Protein AF-A0A9W6AFN3-F1 (afdb_monomer)

Sequence (142 aa):
MSPRGLVGLGMDTLDSSYGEMKTLFDLFSSVTSTSSSTSTSTADGSDENETEDSSSVYPILIHCTQGKDRTGLIILLLLLLVADVV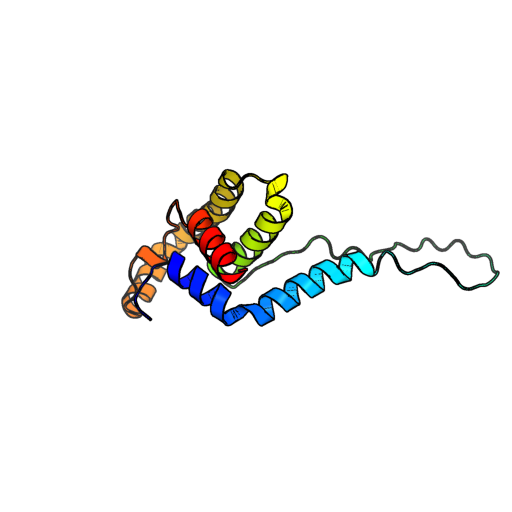PEEVMREDYLRSEGELVIEMEERMKEVRLLGLSEEYTKCPRHFVETIRGHLEERSR

Solvent-accessible surface area (backbone atoms only — not comparable to full-atom values): 8943 Å² total; per-residue (Å²): 129,82,89,50,37,39,57,42,53,51,52,53,45,56,72,73,42,46,69,62,52,49,52,51,52,51,51,62,52,50,61,66,51,64,80,73,70,85,86,88,84,88,80,90,80,95,72,97,68,89,74,79,81,73,83,58,80,67,87,77,84,82,70,55,97,77,51,37,68,74,25,35,50,55,52,49,54,57,46,60,76,42,46,93,79,44,55,69,71,56,55,44,51,58,52,52,57,46,53,64,74,42,57,85,52,39,70,63,47,52,52,51,39,50,74,72,73,48,64,74,50,58,78,48,83,58,94,58,39,61,62,51,53,51,51,52,52,56,64,73,71,111

InterPro domains:
  IPR000387 Tyrosine-specific protein phosphatases domain [PS50056] (25-111)
  IPR016130 Protein-tyrosine phosphatase, active site [PS00383] (62-72)
  IPR026893 Tyrosine/serine-protein phosphatase IphP-type [PF13350] (55-132)
  IPR029021 Protein-tyrosine phosphatase-like [G3DSA:3.90.190.10] (7-142)
  IPR029021 Protein-tyrosine phosphatase-like [SSF52799] (58-139)

Foldseek 3Di:
DPQPFLLVVLLVCCVVCVVVLVVVVVVVVVLVVVVVPDDDDDDDDDDPDPPPPPSDPPPDDDADPQCARPVLSSVLVVCVVVCVPDPLVNSLVVNQVSLVVCPVVVVVVVVVCVVVVHDPSNSDDDSCSSVSSVVSVVVVVD

Nearest PDB structures (foldseek):
  6wke-assembly1_A  TM=3.132E-01  e=5.519E+00  Streptomyces sp.

Radius of gyration: 20.7 Å; Cα contacts (8 Å, |Δi|>4): 65; chains: 1; bounding box: 59×41×50 Å

Mean predicted aligned error: 11.09 Å

Organism: Aspergillus tubingensis (NCBI:txid5068)

Structure (mmCIF, N/CA/C/O backbone):
data_AF-A0A9W6AFN3-F1
#
_entry.id   AF-A0A9W6AFN3-F1
#
loop_
_atom_site.group_PDB
_atom_site.id
_atom_site.type_symbol
_atom_site.label_atom_id
_atom_site.label_alt_id
_atom_site.label_comp_id
_atom_site.label_asym_id
_atom_site.label_entity_id
_atom_site.label_seq_id
_atom_site.pdbx_PDB_ins_code
_atom_site.Cartn_x
_atom_site.Cartn_y
_atom_site.Cartn_z
_atom_site.occupancy
_atom_site.B_iso_or_equiv
_atom_site.auth_seq_id
_atom_site.auth_comp_id
_atom_site.auth_asym_id
_atom_site.auth_atom_id
_atom_site.pdbx_PDB_model_num
ATOM 1 N N . MET A 1 1 ? 20.686 2.664 -4.996 1.00 51.91 1 MET A N 1
ATOM 2 C CA . MET A 1 1 ? 19.868 1.628 -4.333 1.00 51.91 1 MET A CA 1
ATOM 3 C C . MET A 1 1 ? 20.185 0.314 -5.025 1.00 51.91 1 MET A C 1
ATOM 5 O O . MET A 1 1 ? 20.212 0.305 -6.249 1.00 51.91 1 MET A O 1
ATOM 9 N N . SER A 1 2 ? 20.544 -0.742 -4.290 1.00 50.28 2 SER A N 1
ATOM 10 C CA . SER A 1 2 ? 20.676 -2.070 -4.912 1.00 50.28 2 SER A CA 1
ATOM 11 C C . SER A 1 2 ? 19.280 -2.510 -5.367 1.00 50.28 2 SER A C 1
ATOM 13 O O . SER A 1 2 ? 18.342 -2.298 -4.594 1.00 50.28 2 SER A O 1
ATOM 15 N N . PRO A 1 3 ? 19.088 -3.051 -6.582 1.00 55.28 3 PRO A N 1
ATOM 16 C CA . PRO A 1 3 ? 17.761 -3.419 -7.046 1.00 55.28 3 PRO A CA 1
ATOM 17 C C . PRO A 1 3 ? 17.244 -4.607 -6.228 1.00 55.28 3 PRO A C 1
ATOM 19 O O . PRO A 1 3 ? 17.692 -5.733 -6.403 1.00 55.28 3 PRO A O 1
ATOM 22 N N . ARG A 1 4 ? 16.333 -4.338 -5.290 1.00 71.81 4 ARG A N 1
ATOM 23 C CA . ARG A 1 4 ? 15.731 -5.332 -4.380 1.00 71.81 4 ARG A CA 1
ATOM 24 C C . ARG A 1 4 ? 14.290 -5.685 -4.783 1.00 71.81 4 ARG A C 1
ATOM 26 O O . ARG A 1 4 ? 13.499 -6.123 -3.946 1.00 71.81 4 ARG A O 1
ATOM 33 N N . GLY A 1 5 ? 13.952 -5.451 -6.053 1.00 81.31 5 GLY A N 1
ATOM 34 C CA . GLY A 1 5 ? 12.613 -5.651 -6.608 1.00 81.31 5 GLY A CA 1
ATOM 35 C C . GLY A 1 5 ? 11.529 -4.882 -5.848 1.00 81.31 5 GLY A C 1
ATOM 36 O O . GLY A 1 5 ? 11.807 -3.903 -5.147 1.00 81.31 5 GLY A O 1
ATOM 37 N N . LEU A 1 6 ? 10.285 -5.351 -5.965 1.00 82.19 6 LEU A N 1
ATOM 38 C CA . LEU A 1 6 ? 9.138 -4.747 -5.283 1.00 82.19 6 LEU A CA 1
ATOM 39 C C . LEU A 1 6 ? 9.266 -4.771 -3.750 1.00 82.19 6 LEU A C 1
ATOM 41 O O . LEU A 1 6 ? 8.881 -3.811 -3.090 1.00 82.19 6 LEU A O 1
ATOM 45 N N . VAL A 1 7 ? 9.837 -5.837 -3.178 1.00 86.75 7 VAL A N 1
ATOM 46 C CA . VAL A 1 7 ? 10.016 -5.981 -1.719 1.00 86.75 7 VAL A CA 1
ATOM 47 C C . VAL A 1 7 ? 10.880 -4.861 -1.163 1.00 86.75 7 VAL A C 1
ATOM 49 O O . VAL A 1 7 ? 10.482 -4.191 -0.214 1.00 86.75 7 VAL A O 1
ATOM 52 N N . GLY A 1 8 ? 12.045 -4.629 -1.772 1.00 86.69 8 GLY A N 1
ATOM 53 C CA . GLY A 1 8 ? 12.920 -3.551 -1.333 1.00 86.69 8 GLY A CA 1
ATOM 54 C C . GLY A 1 8 ? 12.293 -2.183 -1.529 1.00 86.69 8 GLY A C 1
ATOM 55 O O . GLY A 1 8 ? 12.373 -1.364 -0.626 1.00 86.69 8 GLY A O 1
ATOM 56 N N . LEU A 1 9 ? 11.593 -1.962 -2.646 1.00 85.00 9 LEU A N 1
ATOM 57 C CA . LEU A 1 9 ? 10.853 -0.718 -2.852 1.00 85.00 9 LEU A CA 1
ATOM 58 C C . LEU A 1 9 ? 9.797 -0.495 -1.757 1.00 85.00 9 LEU A C 1
ATOM 60 O O . LEU A 1 9 ? 9.635 0.628 -1.281 1.00 85.00 9 LEU A O 1
ATOM 64 N N . GLY A 1 10 ? 9.107 -1.556 -1.335 1.00 88.19 10 GLY A N 1
ATOM 65 C CA . GLY A 1 10 ? 8.154 -1.513 -0.231 1.00 88.19 10 GLY A CA 1
ATOM 66 C C . GLY A 1 10 ? 8.812 -1.139 1.095 1.00 88.19 10 GLY A C 1
ATOM 67 O O . GLY A 1 10 ? 8.364 -0.199 1.747 1.00 88.19 10 GLY A O 1
ATOM 68 N N . MET A 1 11 ? 9.909 -1.810 1.453 1.00 89.62 11 MET A N 1
ATOM 69 C CA . MET A 1 11 ? 10.701 -1.496 2.650 1.00 89.62 11 MET A CA 1
ATOM 70 C C . MET A 1 11 ? 11.221 -0.054 2.625 1.00 89.62 11 MET A C 1
ATOM 72 O O . MET A 1 11 ? 11.003 0.692 3.572 1.00 89.62 11 MET A O 1
ATOM 76 N N . ASP A 1 12 ? 11.834 0.370 1.519 1.00 89.44 12 ASP A N 1
ATOM 77 C CA . ASP A 1 12 ? 12.376 1.721 1.355 1.00 89.44 12 ASP A CA 1
ATOM 78 C C . ASP A 1 12 ? 11.272 2.788 1.464 1.00 89.44 12 ASP A C 1
ATOM 80 O O . ASP A 1 12 ? 11.496 3.865 2.022 1.00 89.44 12 ASP A O 1
ATOM 84 N N . THR A 1 13 ? 10.066 2.487 0.968 1.00 89.00 13 THR A N 1
ATOM 85 C CA . THR A 1 13 ? 8.894 3.370 1.084 1.00 89.00 13 THR A CA 1
ATOM 86 C C . THR A 1 13 ? 8.437 3.498 2.535 1.00 89.00 13 THR A C 1
ATOM 88 O O . THR A 1 13 ? 8.222 4.613 3.003 1.00 89.00 13 THR A O 1
ATOM 91 N N . LEU A 1 14 ? 8.314 2.386 3.264 1.00 88.69 14 LEU A N 1
ATOM 92 C CA . LEU A 1 14 ? 7.960 2.401 4.691 1.00 88.69 14 LEU A CA 1
ATOM 93 C C . LEU A 1 14 ? 8.993 3.181 5.511 1.00 88.69 14 LEU A C 1
ATOM 95 O O . LEU A 1 14 ? 8.645 3.962 6.395 1.00 88.69 14 LEU A O 1
ATOM 99 N N . ASP A 1 15 ? 10.262 3.007 5.165 1.00 88.38 15 ASP A N 1
ATOM 100 C CA . ASP A 1 15 ? 11.392 3.609 5.853 1.00 88.38 15 ASP A CA 1
ATOM 101 C C . ASP A 1 15 ? 11.488 5.118 5.623 1.00 88.38 15 ASP A C 1
ATOM 103 O O . ASP A 1 15 ? 11.848 5.863 6.537 1.00 88.38 15 ASP A O 1
ATOM 107 N N . SER A 1 16 ? 11.164 5.561 4.408 1.00 88.94 16 SER A N 1
ATOM 108 C CA . SER A 1 16 ? 11.300 6.958 3.991 1.00 88.94 16 SER A CA 1
ATOM 109 C C . SER A 1 16 ? 10.036 7.782 4.229 1.00 88.94 16 SER A C 1
ATOM 111 O O . SER A 1 16 ? 10.142 8.990 4.409 1.00 88.94 16 SER A O 1
ATOM 113 N N . SER A 1 17 ? 8.854 7.155 4.228 1.00 85.31 17 SER A N 1
ATOM 114 C CA . SER A 1 17 ? 7.550 7.839 4.288 1.00 85.31 17 SER A CA 1
ATOM 115 C C . SER A 1 17 ? 6.773 7.581 5.583 1.00 85.31 17 SER A C 1
ATOM 117 O O . SER A 1 17 ? 5.549 7.723 5.630 1.00 85.31 17 SER A O 1
ATOM 119 N N . TYR A 1 18 ? 7.469 7.191 6.655 1.00 82.38 18 TYR A N 1
ATOM 120 C CA . TYR A 1 18 ? 6.851 6.922 7.956 1.00 82.38 18 TYR A CA 1
ATOM 121 C C . TYR A 1 18 ? 6.063 8.128 8.501 1.00 82.38 18 TYR A C 1
ATOM 123 O O . TYR A 1 18 ? 4.985 7.959 9.071 1.00 82.38 18 TYR A O 1
ATOM 131 N N . GLY A 1 19 ? 6.576 9.350 8.315 1.00 85.62 19 GLY A N 1
ATOM 132 C CA . GLY A 1 19 ? 5.927 10.571 8.802 1.00 85.62 19 GLY A CA 1
ATOM 133 C C . GLY A 1 19 ? 4.568 10.811 8.144 1.00 85.62 19 GLY A C 1
ATOM 134 O O . GLY A 1 19 ? 3.577 11.047 8.832 1.00 85.62 19 GLY A O 1
ATOM 135 N N . GLU A 1 20 ? 4.509 10.682 6.822 1.00 87.88 20 GLU A N 1
ATOM 136 C CA . GLU A 1 20 ? 3.292 10.830 6.030 1.00 87.88 20 GLU A CA 1
ATOM 137 C C . GLU A 1 20 ? 2.282 9.723 6.338 1.00 87.88 20 GLU A C 1
ATOM 139 O O . GLU A 1 20 ? 1.093 10.000 6.508 1.00 87.88 20 GLU A O 1
ATOM 144 N N . MET A 1 21 ? 2.748 8.474 6.467 1.00 84.56 21 MET A N 1
ATOM 145 C CA . MET A 1 21 ? 1.893 7.355 6.868 1.00 84.56 21 MET A CA 1
ATOM 146 C C . MET A 1 21 ? 1.283 7.601 8.247 1.00 84.56 21 MET A C 1
ATOM 148 O O . MET A 1 21 ? 0.073 7.451 8.408 1.00 84.56 21 MET A O 1
ATOM 152 N N . LYS A 1 22 ? 2.075 8.064 9.223 1.00 85.00 22 LYS A N 1
ATOM 153 C CA . LYS A 1 22 ? 1.567 8.437 10.548 1.00 85.00 22 LYS A CA 1
ATOM 154 C C . LYS A 1 22 ? 0.468 9.499 10.453 1.00 85.00 22 LYS A C 1
ATOM 156 O O . LYS A 1 22 ? -0.571 9.342 11.084 1.00 85.00 22 LYS A O 1
ATOM 161 N N . THR A 1 23 ? 0.657 10.546 9.647 1.00 87.00 23 THR A N 1
ATOM 162 C CA . THR A 1 23 ? -0.370 11.584 9.449 1.00 87.00 23 THR A CA 1
ATOM 163 C C . THR A 1 23 ? -1.676 11.013 8.890 1.00 87.00 23 THR A C 1
ATOM 165 O O . THR A 1 23 ? -2.748 11.419 9.332 1.00 87.00 23 THR A O 1
ATOM 168 N N . LEU A 1 24 ? -1.611 10.052 7.963 1.00 84.12 24 LEU A N 1
ATOM 169 C CA . LEU A 1 24 ? -2.805 9.376 7.442 1.00 84.12 24 LEU A CA 1
ATOM 170 C C . LEU A 1 24 ? -3.535 8.571 8.528 1.00 84.12 24 LEU A C 1
ATOM 172 O O . LEU A 1 24 ? -4.755 8.669 8.638 1.00 84.12 24 LEU A O 1
ATOM 176 N N . PHE A 1 25 ? -2.814 7.816 9.362 1.00 85.00 25 PHE A N 1
ATOM 177 C CA . PHE A 1 25 ? -3.425 7.069 10.470 1.00 85.00 25 PHE A CA 1
ATOM 178 C C . PHE A 1 25 ? -4.005 7.988 11.558 1.00 85.00 25 PHE A C 1
ATOM 180 O O . PHE A 1 25 ? -5.090 7.717 12.079 1.00 85.00 25 PHE A O 1
ATOM 187 N N . ASP A 1 26 ? -3.340 9.102 11.871 1.00 84.75 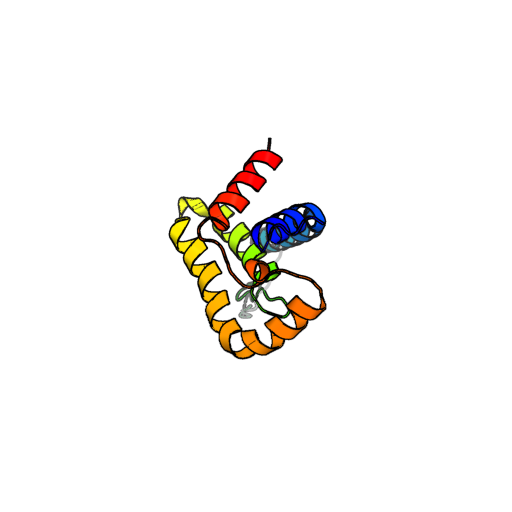26 ASP A N 1
ATOM 188 C CA . ASP A 1 26 ? -3.862 10.128 12.785 1.00 84.75 26 ASP A CA 1
ATOM 189 C C . ASP A 1 26 ? -5.160 10.750 12.229 1.00 84.75 26 ASP A C 1
ATOM 191 O O . ASP A 1 26 ? -6.131 10.960 12.959 1.00 84.75 26 ASP A O 1
ATOM 195 N N . LEU A 1 27 ? -5.230 10.989 10.915 1.00 82.81 27 LEU A N 1
ATOM 196 C CA . LEU A 1 27 ? -6.450 11.453 10.255 1.00 82.81 27 LEU A CA 1
ATOM 197 C C . LEU A 1 27 ? -7.579 10.418 10.375 1.00 82.81 27 LEU A C 1
ATOM 199 O O . LEU A 1 27 ? -8.663 10.752 10.843 1.00 82.81 27 LEU A O 1
ATOM 203 N N . PHE A 1 28 ? -7.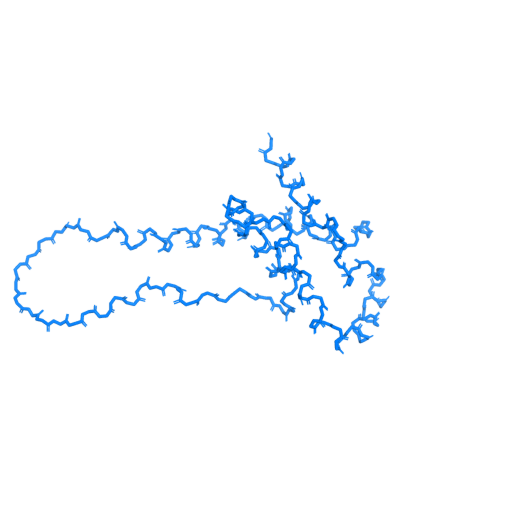331 9.155 10.019 1.00 78.69 28 PHE A N 1
ATOM 204 C CA . PHE A 1 28 ? -8.360 8.110 10.097 1.00 78.69 28 PHE A CA 1
ATOM 205 C C . PHE A 1 28 ? -8.844 7.847 11.533 1.00 78.69 28 PHE A C 1
ATOM 207 O O . PHE A 1 28 ? -10.028 7.581 11.753 1.00 78.69 28 PHE A O 1
ATOM 214 N N . SER A 1 29 ? -7.963 7.970 12.527 1.00 81.25 29 SER A N 1
ATOM 215 C CA . SER A 1 29 ? -8.328 7.796 13.939 1.00 81.25 29 SER A CA 1
ATOM 216 C C . SER A 1 29 ? -9.054 9.011 14.535 1.00 81.25 29 SER A C 1
ATOM 218 O O . SER A 1 29 ? -10.027 8.840 15.274 1.00 81.25 29 SER A O 1
ATOM 220 N N . SER A 1 30 ? -8.652 10.239 14.190 1.00 76.25 30 SER A N 1
ATOM 221 C CA . SER A 1 30 ? -9.301 11.470 14.677 1.00 76.25 30 SER A CA 1
ATOM 222 C C . SER A 1 30 ? -10.739 11.616 14.184 1.00 76.25 30 SER A C 1
ATOM 224 O O . SER A 1 30 ? -11.616 12.003 14.955 1.00 76.25 30 SER A O 1
ATOM 226 N N . VAL A 1 31 ? -11.008 11.188 12.952 1.00 65.38 31 VAL A N 1
ATOM 227 C CA . VAL A 1 31 ? -12.355 11.114 12.371 1.00 65.38 31 VAL A CA 1
ATOM 228 C C . VAL A 1 31 ? -13.306 10.248 13.205 1.00 65.38 31 VAL A C 1
ATOM 230 O O . VAL A 1 31 ? -14.487 10.560 13.325 1.00 65.38 31 VAL A O 1
ATOM 233 N N . THR A 1 32 ? -12.795 9.195 13.844 1.00 58.66 32 THR A N 1
ATOM 234 C CA . THR A 1 32 ? -13.599 8.316 14.711 1.00 58.66 32 THR A CA 1
ATOM 235 C C . THR A 1 32 ? -13.899 8.965 16.074 1.00 58.66 32 THR A C 1
ATOM 237 O O . THR A 1 32 ? -14.835 8.573 16.766 1.00 58.66 32 THR A O 1
ATOM 240 N N . SER A 1 33 ? -13.125 9.981 16.471 1.00 54.09 33 SER A N 1
ATOM 241 C CA . SER A 1 33 ? -13.242 10.654 17.776 1.00 54.09 33 SER A CA 1
ATOM 242 C C . SER A 1 33 ? -14.142 11.898 17.741 1.00 54.09 33 SER A C 1
ATOM 244 O O . SER A 1 33 ? -14.689 12.305 18.768 1.00 54.09 33 SER A O 1
ATOM 246 N N . THR A 1 34 ? -14.339 12.514 16.572 1.00 53.47 34 THR A N 1
ATOM 247 C CA . THR A 1 34 ? -15.220 13.688 16.431 1.00 53.47 34 THR A CA 1
ATOM 248 C C . THR A 1 34 ? -16.701 13.339 16.625 1.00 53.47 34 THR A C 1
ATOM 250 O O . THR A 1 34 ? -17.465 14.176 17.092 1.00 53.47 34 THR A O 1
ATOM 253 N N . SER A 1 35 ? -17.104 12.089 16.393 1.00 52.47 35 SER A N 1
ATOM 254 C CA . SER A 1 35 ? -18.469 11.599 16.641 1.00 52.47 35 SER A CA 1
ATOM 255 C C . SER A 1 35 ? -18.775 11.273 18.113 1.00 52.47 35 SER A C 1
ATOM 257 O O . SER A 1 35 ? -19.916 10.971 18.446 1.00 52.47 35 SER A O 1
ATOM 259 N N . SER A 1 36 ? -17.797 11.360 19.024 1.00 50.00 36 SER A N 1
ATOM 260 C CA . SER A 1 36 ? -17.978 11.052 20.457 1.00 50.00 36 SER A CA 1
ATOM 261 C C . SER A 1 36 ? -17.813 12.260 21.393 1.00 50.00 36 SER A C 1
ATOM 263 O O . SER A 1 36 ? -17.846 12.110 22.613 1.00 50.00 36 SER A O 1
ATOM 265 N N . SER A 1 37 ? -17.714 13.480 20.850 1.00 47.28 37 SER A N 1
ATOM 266 C CA . SER A 1 37 ? -17.636 14.723 21.634 1.00 47.28 37 SER A CA 1
ATOM 267 C C . SER A 1 37 ? -18.728 15.733 21.261 1.00 47.28 37 SER A C 1
ATOM 269 O O . SER A 1 37 ? -18.464 16.875 20.907 1.00 47.28 37 SER A O 1
ATOM 271 N N . THR A 1 38 ? -20.000 15.350 21.394 1.00 46.47 38 THR A N 1
ATOM 272 C CA . THR A 1 38 ? -21.081 16.325 21.630 1.00 46.47 38 THR A CA 1
ATOM 273 C C . THR A 1 38 ? -22.046 15.786 22.675 1.00 46.47 38 THR A C 1
ATOM 275 O O . THR A 1 38 ? -23.088 15.214 22.384 1.00 46.47 38 THR A O 1
ATOM 278 N N . SER A 1 39 ? -21.696 16.011 23.937 1.00 45.16 39 SER A N 1
ATOM 279 C CA . SER A 1 39 ? -22.686 16.129 25.000 1.00 45.16 39 SER A CA 1
ATOM 280 C C . SER A 1 39 ? -22.142 17.041 26.091 1.00 45.16 39 SER A C 1
ATOM 282 O O . SER A 1 39 ? -21.322 16.621 26.910 1.00 45.16 39 SER A O 1
ATOM 284 N N . THR A 1 40 ? -22.631 18.284 26.093 1.00 40.19 40 THR A N 1
ATOM 285 C CA . THR A 1 40 ? -23.238 18.992 27.242 1.00 40.19 40 THR A CA 1
ATOM 286 C C . THR A 1 40 ? -22.848 20.471 27.240 1.00 40.19 40 THR A C 1
ATOM 288 O O . THR A 1 40 ? -21.746 20.811 27.662 1.00 40.19 40 THR A O 1
ATOM 291 N N . SER A 1 41 ? -23.777 21.350 26.829 1.00 41.59 41 SER A N 1
ATOM 292 C CA . SER A 1 41 ? -24.244 22.509 27.622 1.00 41.59 41 SER A CA 1
ATOM 293 C C . SER A 1 41 ? -25.406 23.249 26.931 1.00 41.59 41 SER A C 1
ATOM 295 O O . SER A 1 41 ? -25.202 23.979 25.971 1.00 41.59 41 SER A O 1
ATOM 297 N N . THR A 1 42 ? -26.610 23.041 27.486 1.00 43.03 42 THR A N 1
ATOM 298 C CA . THR A 1 42 ? -27.724 23.998 27.707 1.00 43.03 42 THR A CA 1
ATOM 299 C C . THR A 1 42 ? -28.260 24.866 26.554 1.00 43.03 42 THR A C 1
ATOM 301 O O . THR A 1 42 ? -27.630 25.855 26.199 1.00 43.03 42 THR A O 1
ATOM 304 N N . ALA A 1 43 ? -29.514 24.641 26.135 1.00 43.12 43 ALA A N 1
ATOM 305 C CA . ALA A 1 43 ? -30.707 25.396 26.575 1.00 43.12 43 ALA A CA 1
ATOM 306 C C . ALA A 1 43 ? -31.882 25.251 25.578 1.00 43.12 43 ALA A C 1
ATOM 308 O O . ALA A 1 43 ? -31.700 25.422 24.382 1.00 43.12 43 ALA A O 1
ATOM 309 N N . ASP A 1 44 ? -33.052 24.920 26.133 1.00 43.69 44 ASP A N 1
ATOM 310 C CA . ASP A 1 44 ? -34.417 25.374 25.807 1.00 43.69 44 ASP A CA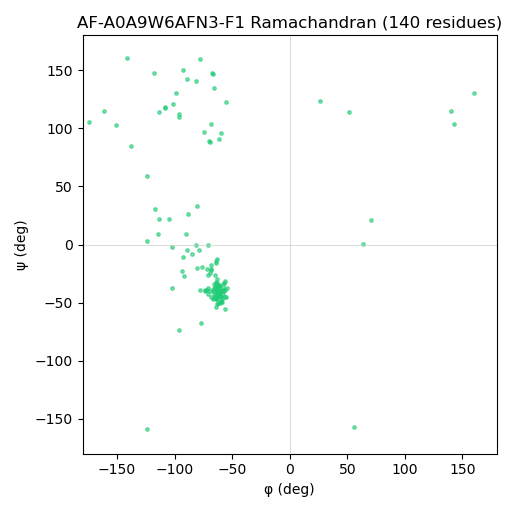 1
ATOM 311 C C . ASP A 1 44 ? -34.754 25.859 24.376 1.00 43.69 44 ASP A C 1
ATOM 313 O O . ASP A 1 44 ? -34.212 26.855 23.901 1.00 43.69 44 ASP A O 1
ATOM 317 N N . GLY A 1 45 ? -35.757 25.232 23.746 1.00 46.41 45 GLY A N 1
ATOM 318 C CA . GLY A 1 45 ? -36.424 25.763 22.550 1.00 46.41 45 GLY A CA 1
ATOM 319 C C . GLY A 1 45 ? -36.748 24.713 21.488 1.00 46.41 45 GLY A C 1
ATOM 320 O O . GLY A 1 45 ? -35.861 24.115 20.895 1.00 46.41 45 GLY A O 1
ATOM 321 N N . SER A 1 46 ? -38.041 24.508 21.258 1.00 52.88 46 SER A N 1
ATOM 322 C CA . SER A 1 46 ? -38.635 23.699 20.195 1.00 52.88 46 SER A CA 1
ATOM 323 C C . SER A 1 46 ? -38.166 24.110 18.797 1.00 52.88 46 SER A C 1
ATOM 325 O O . SER A 1 46 ? -38.427 25.241 18.405 1.00 52.88 46 SER A O 1
ATOM 327 N N . ASP A 1 47 ? -37.587 23.179 18.042 1.00 40.88 47 ASP A N 1
ATOM 328 C CA . ASP A 1 47 ? -37.715 23.109 16.584 1.00 40.88 47 ASP A CA 1
ATOM 329 C C . ASP A 1 47 ? -37.324 21.696 16.126 1.00 40.88 47 ASP A C 1
ATOM 331 O O . ASP A 1 47 ? -36.188 21.249 16.299 1.00 40.88 47 ASP A O 1
ATOM 335 N N . GLU A 1 48 ? -38.297 20.966 15.579 1.00 51.50 48 GLU A N 1
ATOM 336 C CA . GLU A 1 48 ? -38.072 19.717 14.855 1.00 51.50 48 GLU A CA 1
ATOM 337 C C . GLU A 1 48 ? -37.387 20.070 13.532 1.00 51.50 48 GLU A C 1
ATOM 339 O O . GLU A 1 48 ? -38.040 20.350 12.530 1.00 51.50 48 GLU A O 1
ATOM 344 N N . ASN A 1 49 ? -36.058 20.114 13.542 1.00 47.16 49 ASN A N 1
ATOM 345 C CA . ASN A 1 49 ? -35.271 20.166 12.324 1.00 47.16 49 ASN A CA 1
ATOM 346 C C . ASN A 1 49 ? -34.491 18.857 12.228 1.00 47.16 49 ASN A C 1
ATOM 348 O O . ASN A 1 49 ? -33.658 18.555 13.083 1.00 47.16 49 ASN A O 1
ATOM 352 N N . GLU A 1 50 ? -34.817 18.057 11.218 1.00 56.75 50 GLU A N 1
ATOM 353 C CA . GLU A 1 50 ? -34.122 16.821 10.874 1.00 56.75 50 GLU A CA 1
ATOM 354 C C . GLU A 1 50 ? -32.665 17.156 10.522 1.00 56.75 50 GLU A C 1
ATOM 356 O O . GLU A 1 50 ? -32.329 17.486 9.386 1.00 56.75 50 GLU A O 1
ATOM 361 N N . THR A 1 51 ? -31.775 17.129 11.514 1.00 49.41 51 THR A N 1
ATOM 362 C CA . THR A 1 51 ? -30.334 17.199 11.274 1.00 49.41 51 THR A CA 1
ATOM 363 C C . THR A 1 51 ? -29.877 15.854 10.730 1.00 49.41 51 THR A C 1
ATOM 365 O O . THR A 1 51 ? -29.624 14.920 11.490 1.00 49.41 51 THR A O 1
ATOM 368 N N . GLU A 1 52 ? -29.771 15.753 9.405 1.00 56.16 52 GLU A N 1
ATOM 369 C CA . GLU A 1 52 ? -28.949 14.734 8.756 1.00 56.16 52 GLU A CA 1
ATOM 370 C C . GLU A 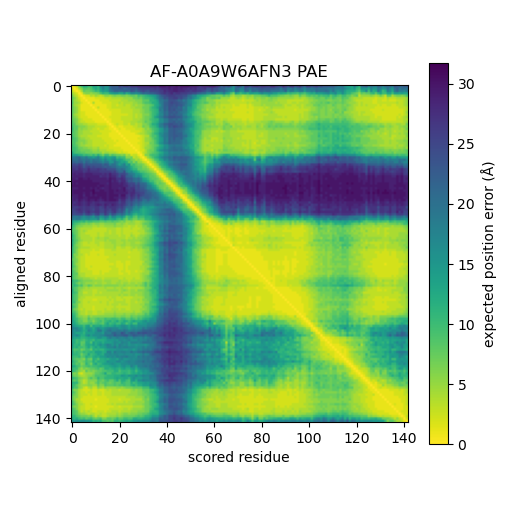1 52 ? -27.494 14.913 9.220 1.00 56.16 52 GLU A C 1
ATOM 372 O O . GLU A 1 52 ? -26.741 15.748 8.711 1.00 56.16 52 GLU A O 1
ATOM 377 N N . ASP A 1 53 ? -27.108 14.146 10.239 1.00 51.31 53 ASP A N 1
ATOM 378 C CA . ASP A 1 53 ? -25.733 14.044 10.716 1.00 51.31 53 ASP A CA 1
ATOM 379 C C . ASP A 1 53 ? -24.887 13.315 9.662 1.00 51.31 53 ASP A C 1
ATOM 381 O O . ASP A 1 53 ? -24.766 12.091 9.637 1.00 51.31 53 ASP A O 1
ATOM 385 N N . SER A 1 54 ? -24.341 14.087 8.725 1.00 58.75 54 SER A N 1
ATOM 386 C CA . SER A 1 54 ? -23.492 13.606 7.630 1.00 58.75 54 SER A CA 1
ATOM 387 C C . SER A 1 54 ? -22.004 13.537 8.003 1.00 58.75 54 SER A C 1
ATOM 389 O O . SER A 1 54 ? -21.141 13.588 7.129 1.00 58.75 54 SER A O 1
ATOM 391 N N . SER A 1 55 ? -21.657 13.368 9.284 1.00 60.84 55 SER A N 1
ATOM 392 C CA . SER A 1 55 ? -20.255 13.283 9.737 1.00 60.84 55 SER A CA 1
ATOM 393 C C . SER A 1 55 ? -19.617 11.892 9.535 1.00 60.84 55 SER A C 1
ATOM 395 O O . SER A 1 55 ? -18.775 11.432 10.307 1.00 60.84 55 SER A O 1
ATOM 397 N N . SER A 1 56 ? -20.014 11.180 8.481 1.00 68.38 56 SER A N 1
ATOM 398 C CA . SER A 1 56 ? -19.366 9.937 8.063 1.00 68.38 56 SER A CA 1
ATOM 399 C C . SER A 1 56 ? -18.367 10.256 6.957 1.00 68.38 56 SER A C 1
ATOM 401 O O . SER A 1 56 ? -18.751 10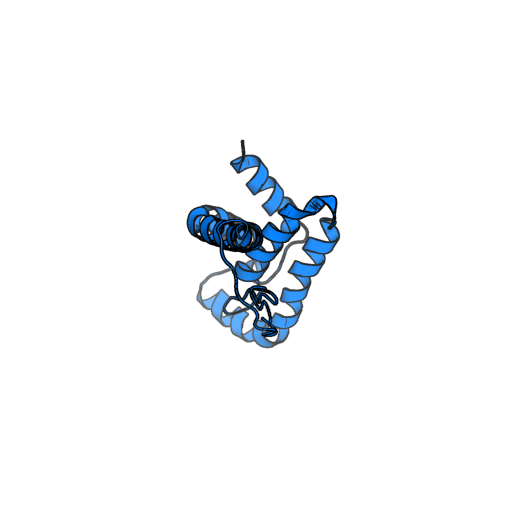.574 5.838 1.00 68.38 56 SER A O 1
ATOM 403 N N . VAL A 1 57 ? -17.071 10.100 7.236 1.00 73.19 57 VAL A N 1
ATOM 404 C CA . VAL A 1 57 ? -15.999 10.217 6.219 1.00 73.19 57 VAL A CA 1
ATOM 405 C C . VAL A 1 57 ? -16.006 9.026 5.248 1.00 73.19 57 VAL A C 1
ATOM 407 O O . VAL A 1 57 ? -15.213 8.956 4.313 1.00 73.19 57 VAL A O 1
ATOM 410 N N . TYR A 1 58 ? -16.931 8.088 5.440 1.00 79.06 58 TYR A N 1
ATOM 411 C CA . TYR A 1 58 ? -17.152 6.970 4.543 1.00 79.06 58 TYR A CA 1
ATOM 412 C C . TYR A 1 58 ? -18.160 7.318 3.442 1.00 79.06 58 TYR A C 1
ATOM 414 O O . TYR A 1 58 ? -19.169 7.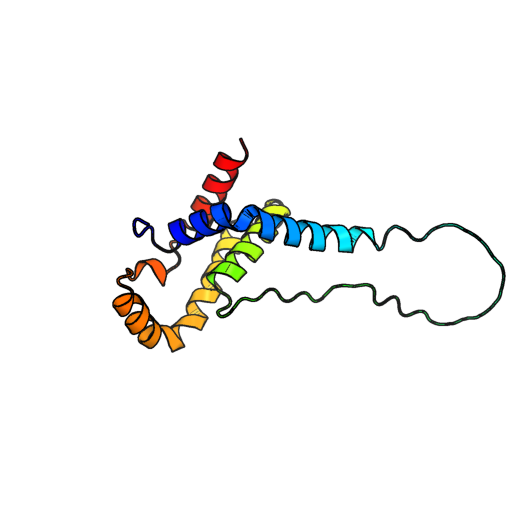970 3.724 1.00 79.06 58 TYR A O 1
ATOM 422 N N . PRO A 1 59 ? -17.939 6.819 2.210 1.00 87.25 59 PRO A N 1
ATOM 423 C CA . PRO A 1 59 ? -16.867 5.896 1.806 1.00 87.25 59 PRO A CA 1
ATOM 424 C C . PRO A 1 59 ? -15.511 6.584 1.532 1.00 87.25 59 PRO A C 1
ATOM 426 O O . PRO A 1 59 ? -15.460 7.640 0.909 1.00 87.25 59 PRO A O 1
ATOM 429 N N . ILE A 1 60 ? -14.403 5.942 1.937 1.00 85.88 60 ILE A N 1
ATOM 430 C CA . ILE A 1 60 ? -13.029 6.421 1.687 1.00 85.88 60 ILE A CA 1
ATOM 431 C C . ILE A 1 60 ? -12.437 5.697 0.472 1.00 85.88 60 ILE A C 1
ATOM 433 O O . ILE A 1 60 ? -12.429 4.468 0.421 1.00 85.88 60 ILE A O 1
ATOM 437 N N . LEU A 1 61 ? -11.877 6.460 -0.471 1.00 90.19 61 LEU A N 1
ATOM 438 C CA . LEU A 1 61 ? -11.060 5.945 -1.570 1.00 90.19 61 LEU A CA 1
ATOM 439 C C . LEU A 1 61 ? -9.591 6.322 -1.354 1.00 90.19 61 LEU A C 1
ATOM 441 O O . LEU A 1 61 ? -9.238 7.500 -1.365 1.00 90.19 61 LEU A O 1
ATOM 445 N N . ILE A 1 62 ? -8.726 5.318 -1.223 1.00 89.62 62 ILE A N 1
ATOM 446 C CA . ILE A 1 62 ? -7.271 5.500 -1.193 1.00 89.62 62 ILE A CA 1
ATOM 447 C C . ILE A 1 62 ? -6.729 5.138 -2.570 1.00 89.62 62 ILE A C 1
ATOM 449 O O . ILE A 1 62 ? -6.897 4.012 -3.031 1.00 89.62 62 ILE A O 1
ATOM 453 N N . HIS A 1 63 ? -6.056 6.078 -3.229 1.00 92.62 63 HIS A N 1
ATOM 454 C CA . HIS A 1 63 ? -5.450 5.830 -4.531 1.00 92.62 63 HIS A CA 1
ATOM 455 C C . HIS A 1 63 ? -4.092 6.525 -4.663 1.00 92.62 63 HIS A C 1
ATOM 457 O O . HIS A 1 63 ? -3.753 7.462 -3.944 1.00 92.62 63 HIS A O 1
ATOM 463 N N . CYS A 1 64 ? -3.300 6.039 -5.607 1.00 89.12 64 CYS A N 1
ATOM 464 C CA . CYS A 1 64 ? -2.123 6.715 -6.124 1.00 89.12 64 CYS A CA 1
ATOM 465 C C . CYS A 1 64 ? -2.300 6.847 -7.639 1.00 89.12 64 CYS A C 1
ATOM 467 O O . CYS A 1 64 ? -3.422 6.786 -8.139 1.00 89.12 64 CYS A O 1
ATOM 469 N N . THR A 1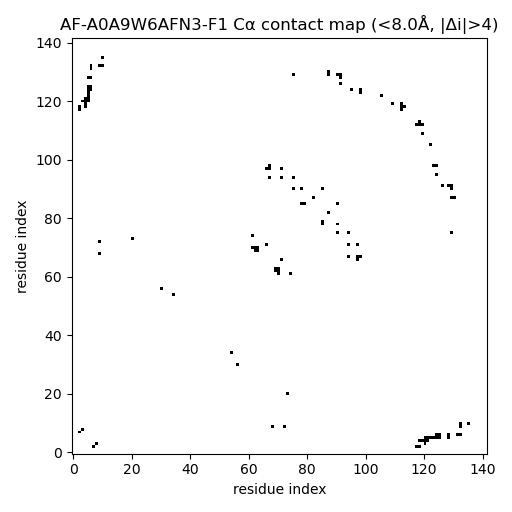 65 ? -1.219 7.025 -8.392 1.00 87.25 65 THR A N 1
ATOM 470 C CA . THR A 1 65 ? -1.308 7.072 -9.856 1.00 87.25 65 THR A CA 1
ATOM 471 C C . THR A 1 65 ? -1.794 5.745 -10.441 1.00 87.25 65 THR A C 1
ATOM 473 O O . THR A 1 65 ? -2.565 5.756 -11.386 1.00 87.25 65 THR A O 1
ATOM 476 N N . GLN A 1 66 ? -1.346 4.617 -9.878 1.00 83.62 66 GLN A N 1
ATOM 477 C CA . GLN A 1 66 ? -1.519 3.292 -10.489 1.00 83.62 66 GLN A CA 1
ATOM 478 C C . GLN A 1 66 ? -2.224 2.272 -9.600 1.00 83.62 66 GLN A C 1
ATOM 480 O O . GLN A 1 66 ? -2.314 1.106 -9.954 1.00 83.62 66 GLN A O 1
ATOM 485 N N . GLY A 1 67 ? -2.662 2.680 -8.409 1.00 86.69 67 GLY A N 1
ATOM 486 C CA . GLY A 1 67 ? -3.391 1.810 -7.482 1.00 86.69 67 GLY A CA 1
ATOM 487 C C . GLY A 1 67 ? -2.623 0.597 -6.931 1.00 86.69 67 GLY A C 1
ATOM 488 O O . GLY A 1 67 ? -3.200 -0.130 -6.137 1.00 86.69 67 GLY A O 1
ATOM 489 N N . LYS A 1 68 ? -1.347 0.387 -7.292 1.00 86.25 68 LYS A N 1
ATOM 490 C CA . LYS A 1 68 ? -0.545 -0.775 -6.868 1.00 86.25 68 LYS A CA 1
ATOM 491 C C . LYS A 1 68 ? 0.335 -0.491 -5.659 1.00 86.25 68 LYS A C 1
ATOM 493 O O . LYS A 1 68 ? 0.039 -0.948 -4.567 1.00 86.25 68 LYS A O 1
ATOM 498 N N . ASP A 1 69 ? 1.414 0.272 -5.834 1.00 85.38 69 ASP A N 1
ATOM 499 C CA . ASP A 1 69 ? 2.506 0.254 -4.851 1.00 85.38 69 ASP A CA 1
ATOM 500 C C . ASP A 1 69 ? 2.165 1.063 -3.594 1.00 85.38 69 ASP A C 1
ATOM 502 O O . ASP A 1 69 ? 1.947 0.505 -2.522 1.00 85.38 69 ASP A O 1
ATOM 506 N N . ARG A 1 70 ? 2.047 2.393 -3.724 1.00 87.75 70 ARG A N 1
ATOM 507 C CA . ARG A 1 70 ? 1.707 3.282 -2.595 1.00 87.75 70 ARG A CA 1
ATOM 508 C C . ARG A 1 70 ? 0.324 2.971 -2.024 1.00 87.75 70 ARG A C 1
ATOM 510 O O . ARG A 1 70 ? 0.157 2.946 -0.811 1.00 87.75 70 ARG A O 1
ATOM 517 N N . THR A 1 71 ? -0.654 2.719 -2.894 1.00 90.88 71 THR A N 1
ATOM 518 C CA . THR A 1 71 ? -2.010 2.336 -2.475 1.00 90.88 71 THR A CA 1
ATOM 519 C C . THR A 1 71 ? -2.007 0.998 -1.756 1.00 90.88 71 THR A C 1
ATOM 521 O O . THR A 1 71 ? -2.468 0.933 -0.623 1.00 90.88 71 THR A O 1
ATOM 524 N N . GLY A 1 72 ? -1.446 -0.043 -2.371 1.00 90.62 72 GLY A N 1
ATOM 525 C CA . GLY A 1 72 ? -1.416 -1.381 -1.798 1.00 90.62 72 GLY A CA 1
ATOM 526 C C . GLY A 1 72 ? -0.653 -1.434 -0.481 1.00 90.62 72 GLY A C 1
ATOM 527 O O . GLY A 1 72 ? -1.088 -2.134 0.421 1.00 90.62 72 GLY A O 1
ATOM 528 N N . LEU A 1 73 ? 0.431 -0.664 -0.316 1.00 90.81 73 LEU A N 1
ATOM 529 C CA . LEU A 1 73 ? 1.130 -0.570 0.971 1.00 90.81 73 LEU A CA 1
ATOM 530 C C . LEU A 1 73 ? 0.247 0.043 2.062 1.00 90.81 73 LEU A C 1
ATOM 532 O O . LEU A 1 73 ? 0.164 -0.522 3.145 1.00 90.81 73 LEU A O 1
ATOM 536 N N . ILE A 1 74 ? -0.440 1.158 1.794 1.00 90.88 74 ILE A N 1
ATOM 537 C CA . ILE A 1 74 ? -1.327 1.789 2.788 1.00 90.88 74 ILE A CA 1
ATOM 538 C C . ILE A 1 74 ? -2.484 0.851 3.156 1.00 90.88 74 ILE A C 1
ATOM 540 O O . ILE A 1 74 ? -2.786 0.685 4.337 1.00 90.88 74 ILE A O 1
ATOM 544 N N . ILE A 1 75 ? -3.105 0.209 2.162 1.00 93.00 75 ILE A N 1
ATOM 545 C CA . ILE A 1 75 ? -4.175 -0.771 2.385 1.00 93.00 75 ILE A CA 1
ATOM 546 C C . ILE A 1 75 ? -3.656 -1.971 3.181 1.00 93.00 75 ILE A C 1
ATOM 548 O O . ILE A 1 75 ? -4.290 -2.371 4.152 1.00 93.00 75 ILE A O 1
ATOM 552 N N . LEU A 1 76 ? -2.476 -2.498 2.845 1.00 93.06 76 LEU A N 1
ATOM 553 C CA . LEU A 1 76 ? -1.857 -3.595 3.584 1.00 93.06 76 LEU A CA 1
ATOM 554 C C . LEU A 1 76 ? -1.607 -3.219 5.048 1.00 93.06 76 LEU A C 1
ATOM 556 O O . LEU A 1 76 ? -1.919 -4.009 5.932 1.00 93.06 76 LEU A O 1
ATOM 560 N N . LEU A 1 77 ? -1.096 -2.015 5.323 1.00 91.88 77 LEU A N 1
ATOM 561 C CA . LEU A 1 77 ? -0.905 -1.540 6.695 1.00 91.88 77 LEU A CA 1
ATOM 562 C C . LEU A 1 77 ? -2.234 -1.460 7.459 1.00 91.88 77 LEU A C 1
ATOM 564 O O . LEU A 1 77 ? -2.291 -1.884 8.609 1.00 91.88 77 LEU A O 1
ATOM 568 N N . LEU A 1 78 ? -3.307 -0.971 6.827 1.00 91.56 78 LEU A N 1
ATOM 569 C CA . LEU A 1 78 ? -4.646 -0.946 7.427 1.00 91.56 78 LEU A CA 1
ATOM 570 C C . LEU A 1 78 ? -5.165 -2.358 7.728 1.00 91.56 78 LEU A C 1
ATOM 572 O O . LEU A 1 78 ? -5.699 -2.589 8.809 1.00 91.56 78 LEU A O 1
ATOM 576 N N . LEU A 1 79 ? -4.977 -3.311 6.811 1.00 93.50 79 LEU A N 1
ATOM 577 C CA . LEU A 1 79 ? -5.364 -4.708 7.017 1.00 93.50 79 LEU A CA 1
ATOM 578 C C . LEU A 1 79 ? -4.556 -5.367 8.143 1.00 93.50 79 LEU A C 1
ATOM 580 O O . LEU A 1 79 ? -5.122 -6.119 8.932 1.00 93.50 79 LEU A O 1
ATOM 584 N N . LEU A 1 80 ? -3.263 -5.049 8.269 1.00 92.06 80 LEU A N 1
ATOM 585 C CA . LEU A 1 80 ? -2.417 -5.536 9.363 1.00 92.06 80 LEU A CA 1
ATOM 586 C C . LEU A 1 80 ? -2.890 -5.046 10.743 1.00 92.06 80 LEU A C 1
ATOM 588 O O . LEU A 1 80 ? -2.716 -5.768 11.722 1.00 92.06 80 LEU A O 1
ATOM 592 N N . LEU A 1 81 ? -3.529 -3.872 10.838 1.00 90.69 81 LEU A N 1
ATOM 593 C CA . LEU A 1 81 ? -4.131 -3.397 12.095 1.00 90.69 81 LEU A CA 1
ATOM 594 C C . LEU A 1 81 ? -5.348 -4.224 12.535 1.00 90.69 81 LEU A C 1
ATOM 596 O O . LEU A 1 81 ? -5.683 -4.217 13.715 1.00 90.69 81 LEU A O 1
ATOM 600 N N . VAL A 1 82 ? -5.993 -4.929 11.602 1.00 92.12 82 VAL A N 1
ATOM 601 C CA . VAL A 1 82 ? -7.153 -5.809 11.837 1.00 92.12 82 VAL A CA 1
ATOM 602 C C . VAL A 1 82 ? -6.824 -7.268 11.500 1.00 92.12 82 VAL A C 1
ATOM 604 O O . VAL A 1 82 ? -7.679 -8.037 11.053 1.00 92.12 82 VAL A O 1
ATOM 607 N N . ALA A 1 83 ? -5.557 -7.658 11.680 1.00 90.19 83 ALA A N 1
ATOM 608 C CA . ALA A 1 83 ? -5.059 -8.996 11.356 1.00 90.19 83 ALA A CA 1
ATOM 609 C C . ALA A 1 83 ? -5.693 -10.117 12.203 1.00 90.19 83 ALA A C 1
ATOM 611 O O . ALA A 1 83 ? -5.574 -11.292 11.862 1.00 90.19 83 ALA A O 1
ATOM 612 N N . ASP A 1 84 ? -6.373 -9.773 13.299 1.00 92.00 84 ASP A N 1
ATOM 613 C CA . ASP A 1 84 ? -7.203 -10.686 14.085 1.00 92.00 84 ASP A CA 1
ATOM 614 C C . ASP A 1 84 ? -8.496 -11.087 13.353 1.00 92.00 84 ASP A C 1
ATOM 616 O O . ASP A 1 84 ? -9.023 -12.177 13.582 1.00 92.00 84 ASP A O 1
ATOM 620 N N . VAL A 1 85 ? -8.978 -10.235 12.443 1.00 95.31 85 VAL A N 1
ATOM 621 C CA . VAL A 1 85 ? -10.191 -10.454 11.642 1.00 95.31 85 VAL A CA 1
ATOM 622 C C . VAL A 1 85 ? -9.862 -10.891 10.213 1.00 95.31 85 VAL A C 1
ATOM 624 O O . VAL A 1 85 ? -10.573 -11.723 9.645 1.00 95.31 85 VAL A O 1
ATOM 627 N N . VAL A 1 86 ? -8.798 -10.350 9.614 1.00 94.06 86 VAL A N 1
ATOM 628 C CA . VAL A 1 86 ? -8.418 -10.621 8.220 1.00 94.06 86 VAL A CA 1
ATOM 629 C C . VAL A 1 86 ? -7.155 -11.489 8.168 1.00 94.06 86 VAL A C 1
ATOM 631 O O . VAL A 1 86 ? -6.097 -11.034 8.589 1.00 94.06 86 VAL A O 1
ATOM 634 N N . PRO A 1 87 ? -7.209 -12.717 7.616 1.00 92.31 87 PRO A N 1
ATOM 635 C CA . PRO A 1 87 ? -6.024 -13.563 7.480 1.00 92.31 87 PRO A CA 1
ATOM 636 C C . PRO A 1 87 ? -4.997 -12.996 6.490 1.00 92.31 87 PRO A C 1
ATOM 638 O O . PRO A 1 87 ? -5.360 -12.463 5.442 1.00 92.31 87 PRO A O 1
ATOM 641 N N . GLU A 1 88 ? -3.709 -13.220 6.757 1.00 88.31 88 GLU A N 1
ATOM 642 C CA . GLU A 1 88 ? -2.591 -12.775 5.903 1.00 88.31 88 GLU A CA 1
ATOM 643 C C . GLU A 1 88 ? -2.718 -13.245 4.443 1.00 88.31 88 GLU A C 1
ATOM 645 O O . GLU A 1 88 ? -2.444 -12.497 3.505 1.00 88.31 88 GLU A O 1
ATOM 650 N N . GLU A 1 89 ? -3.212 -14.466 4.241 1.00 89.94 89 GLU A N 1
ATOM 651 C CA . GLU A 1 89 ? -3.478 -15.039 2.918 1.00 89.94 89 GLU A CA 1
ATOM 652 C C . GLU A 1 89 ? -4.465 -14.190 2.097 1.00 89.94 89 GLU A C 1
ATOM 654 O O . GLU A 1 89 ? -4.288 -14.036 0.887 1.00 89.94 89 GLU A O 1
ATOM 659 N N . VAL A 1 90 ? -5.471 -13.602 2.756 1.00 93.00 90 VAL A N 1
ATOM 660 C CA . VAL A 1 90 ? -6.465 -12.715 2.133 1.00 93.00 90 VAL A CA 1
ATOM 661 C C . VAL A 1 90 ? -5.845 -11.360 1.809 1.00 93.00 90 VAL A C 1
ATOM 663 O O . VAL A 1 90 ? -6.085 -10.830 0.729 1.00 93.00 90 VAL A O 1
ATOM 666 N N . MET A 1 91 ? -5.000 -10.823 2.695 1.00 92.62 91 MET A N 1
ATOM 667 C CA . MET A 1 91 ? -4.274 -9.571 2.437 1.00 92.62 91 MET A CA 1
ATOM 668 C C . MET A 1 91 ? -3.352 -9.698 1.221 1.00 92.62 91 MET A C 1
ATOM 670 O O . MET A 1 91 ? -3.270 -8.796 0.389 1.00 92.62 91 MET A O 1
ATOM 674 N N . ARG A 1 92 ? -2.667 -10.842 1.099 1.00 89.44 92 ARG A N 1
ATOM 675 C CA . ARG A 1 92 ? -1.815 -11.135 -0.054 1.00 89.44 92 ARG A CA 1
ATOM 676 C C . ARG A 1 92 ? -2.631 -11.209 -1.338 1.00 89.44 92 ARG A C 1
ATOM 678 O O . ARG A 1 92 ? -2.211 -10.640 -2.340 1.00 89.44 92 ARG A O 1
ATOM 685 N N . GLU A 1 93 ? -3.765 -11.904 -1.316 1.00 90.62 93 GLU A N 1
ATOM 686 C CA . GLU A 1 93 ? -4.640 -11.990 -2.486 1.00 90.62 93 GLU A CA 1
ATOM 687 C C . GLU A 1 93 ? -5.162 -10.608 -2.897 1.00 90.62 93 GLU A C 1
ATOM 689 O O . GLU A 1 93 ? -5.131 -10.271 -4.077 1.00 90.62 93 GLU A O 1
ATOM 694 N N . ASP A 1 94 ? -5.554 -9.769 -1.935 1.00 91.31 94 ASP A N 1
ATOM 695 C CA . ASP A 1 94 ? -5.987 -8.398 -2.214 1.00 91.31 94 ASP A CA 1
ATOM 696 C C . ASP A 1 94 ? -4.895 -7.574 -2.912 1.00 91.31 94 ASP A C 1
ATOM 698 O O . ASP A 1 94 ? -5.137 -6.981 -3.964 1.00 91.31 94 ASP A O 1
ATOM 702 N N . TYR A 1 95 ? -3.661 -7.629 -2.404 1.00 89.44 95 TYR A N 1
ATOM 703 C CA . TYR A 1 95 ? -2.527 -6.959 -3.037 1.00 89.44 95 TYR A CA 1
ATOM 704 C C . TYR A 1 95 ? -2.262 -7.502 -4.454 1.00 89.44 95 TYR A C 1
ATOM 706 O O . TYR A 1 95 ? -2.043 -6.727 -5.389 1.00 89.44 95 TYR A O 1
ATOM 714 N N . LEU A 1 96 ? -2.311 -8.828 -4.639 1.00 87.38 96 LEU A N 1
ATOM 715 C CA . LEU A 1 96 ? -2.062 -9.492 -5.926 1.00 87.38 96 LEU A CA 1
ATOM 716 C C . LEU A 1 96 ? -3.087 -9.126 -7.003 1.00 87.38 96 LEU A C 1
ATOM 718 O O . LEU A 1 96 ? -2.724 -9.035 -8.178 1.00 87.38 96 LEU A O 1
ATOM 722 N N . ARG A 1 97 ? -4.343 -8.858 -6.630 1.00 87.25 97 ARG A N 1
ATOM 723 C CA . ARG A 1 97 ? -5.386 -8.445 -7.585 1.00 87.25 97 ARG A CA 1
ATOM 724 C C . ARG A 1 97 ? -4.998 -7.194 -8.375 1.00 87.25 97 ARG A C 1
ATOM 726 O O . ARG A 1 97 ? -5.331 -7.102 -9.553 1.00 87.25 97 ARG A O 1
ATOM 733 N N . SER A 1 98 ? -4.243 -6.274 -7.769 1.00 81.75 98 SER A N 1
ATOM 734 C CA . SER A 1 98 ? -3.770 -5.054 -8.441 1.00 81.75 98 SER A CA 1
ATOM 735 C C . SER A 1 98 ? -2.736 -5.312 -9.551 1.00 81.75 98 SER A C 1
ATOM 737 O O . SER A 1 98 ? -2.534 -4.457 -10.411 1.00 81.75 98 SER A O 1
ATOM 739 N N . GLU A 1 99 ? -2.097 -6.489 -9.589 1.00 76.94 99 GLU A N 1
ATOM 740 C CA . GLU A 1 99 ? -1.131 -6.832 -10.641 1.00 76.94 99 GLU A CA 1
ATOM 741 C C . GLU A 1 99 ? -1.802 -7.133 -11.980 1.00 76.94 99 GLU A C 1
ATOM 743 O O . GLU A 1 99 ? -1.282 -6.753 -13.029 1.00 76.94 99 GLU A O 1
ATOM 748 N N . GLY A 1 100 ? -2.951 -7.815 -11.940 1.00 70.31 100 GLY A N 1
ATOM 749 C CA . GLY A 1 100 ? -3.695 -8.227 -13.131 1.00 70.31 100 GLY A CA 1
ATOM 750 C C . GLY A 1 100 ? -4.198 -7.038 -13.949 1.00 70.31 100 GLY A C 1
ATOM 751 O O . GLY A 1 100 ? -4.128 -7.055 -15.176 1.00 70.31 100 GLY A O 1
ATOM 752 N N . GLU A 1 101 ? -4.609 -5.970 -13.270 1.00 70.00 101 GLU A N 1
ATOM 753 C CA . GLU A 1 101 ? -5.104 -4.735 -13.894 1.00 70.00 101 GLU A CA 1
ATOM 754 C C . GLU A 1 101 ? -4.001 -3.960 -14.633 1.00 70.00 101 GLU A C 1
ATOM 756 O O . GLU A 1 101 ? -4.265 -3.191 -15.555 1.00 70.00 101 GLU A O 1
ATOM 761 N N . LEU A 1 102 ? -2.737 -4.204 -14.282 1.00 64.94 102 LEU A N 1
ATOM 762 C CA . LEU A 1 102 ? -1.580 -3.567 -14.910 1.00 64.94 102 LEU A CA 1
ATOM 763 C C . LEU A 1 102 ? -1.053 -4.336 -16.123 1.00 64.94 102 LEU A C 1
ATOM 765 O O . LEU A 1 102 ? -0.154 -3.847 -16.806 1.00 64.94 102 LEU A O 1
ATOM 769 N N . VAL A 1 103 ? -1.608 -5.516 -16.422 1.00 63.22 103 VAL A N 1
ATOM 770 C CA . VAL A 1 103 ? -1.185 -6.357 -17.554 1.00 63.22 103 VAL A CA 1
ATOM 771 C C . VAL A 1 103 ? -1.411 -5.656 -18.896 1.00 63.22 103 VAL A C 1
ATOM 773 O O . VAL A 1 103 ? -0.598 -5.818 -19.804 1.00 63.22 103 VAL A O 1
ATOM 776 N N . ILE A 1 104 ? -2.454 -4.827 -19.005 1.00 60.66 104 ILE A N 1
ATOM 777 C CA . ILE A 1 104 ? -2.804 -4.102 -20.238 1.00 60.66 104 ILE A CA 1
ATOM 778 C C . ILE A 1 104 ? -1.723 -3.071 -20.609 1.00 60.66 104 ILE A C 1
ATOM 780 O O . ILE A 1 104 ? -1.426 -2.889 -21.786 1.00 60.66 104 ILE A O 1
ATOM 784 N N . GLU A 1 105 ? -1.073 -2.457 -19.617 1.00 62.78 105 GLU A N 1
ATOM 785 C CA . GLU A 1 105 ? 0.001 -1.468 -19.813 1.00 62.78 105 GLU A CA 1
ATOM 786 C C . GLU A 1 105 ? 1.406 -2.047 -19.575 1.00 62.78 105 GLU A C 1
ATOM 788 O O . GLU A 1 105 ? 2.416 -1.357 -19.738 1.00 62.78 105 GLU A O 1
ATOM 793 N N . MET A 1 106 ? 1.493 -3.321 -19.183 1.00 64.50 106 MET A N 1
ATOM 794 C CA . MET A 1 106 ? 2.735 -3.976 -18.768 1.00 64.50 106 MET A CA 1
ATOM 795 C C . MET A 1 106 ? 3.809 -3.888 -19.851 1.00 64.50 106 MET A C 1
ATOM 797 O O . MET A 1 106 ? 4.976 -3.677 -19.545 1.00 64.50 106 MET A O 1
ATOM 801 N N . GLU A 1 107 ? 3.443 -4.027 -21.124 1.00 65.62 107 GLU A N 1
ATOM 802 C CA . GLU A 1 107 ? 4.414 -4.071 -22.218 1.00 65.62 107 GLU A CA 1
ATOM 803 C C . GLU A 1 107 ? 5.066 -2.705 -22.496 1.00 65.62 107 GLU A C 1
ATOM 805 O O . GLU A 1 107 ? 6.279 -2.631 -22.721 1.00 65.62 107 GLU A O 1
ATOM 810 N N . GLU A 1 108 ? 4.298 -1.615 -22.417 1.00 69.81 108 GLU A N 1
ATOM 811 C CA . GLU A 1 108 ? 4.826 -0.249 -22.517 1.00 69.81 108 GLU A CA 1
ATOM 812 C C . GLU A 1 108 ? 5.633 0.120 -21.275 1.00 69.81 108 GLU A C 1
ATOM 814 O O . GLU A 1 108 ? 6.764 0.597 -21.396 1.00 69.81 108 GLU A O 1
ATOM 819 N N . ARG A 1 109 ? 5.145 -0.230 -20.080 1.00 68.19 109 ARG A N 1
ATOM 820 C CA . ARG A 1 109 ? 5.905 -0.012 -18.844 1.00 68.19 109 ARG A CA 1
ATOM 821 C C . ARG A 1 109 ? 7.197 -0.795 -18.796 1.00 68.19 109 ARG A C 1
ATOM 823 O O . ARG A 1 109 ? 8.197 -0.283 -18.317 1.00 68.19 109 ARG A O 1
ATOM 830 N N . MET A 1 110 ? 7.233 -2.010 -19.330 1.00 67.00 110 MET A N 1
ATOM 831 C CA . MET A 1 110 ? 8.468 -2.788 -19.397 1.00 67.00 110 MET A CA 1
ATOM 832 C C . MET A 1 110 ? 9.506 -2.130 -20.309 1.00 67.00 110 MET A C 1
ATOM 834 O O . MET A 1 110 ? 10.704 -2.316 -20.099 1.00 67.00 110 MET A O 1
ATOM 838 N N . LYS A 1 111 ? 9.094 -1.332 -21.305 1.00 73.12 111 LYS A N 1
ATOM 839 C CA . LYS A 1 111 ? 10.033 -0.497 -22.071 1.00 73.12 111 LYS A CA 1
ATOM 840 C C . LYS A 1 111 ? 10.599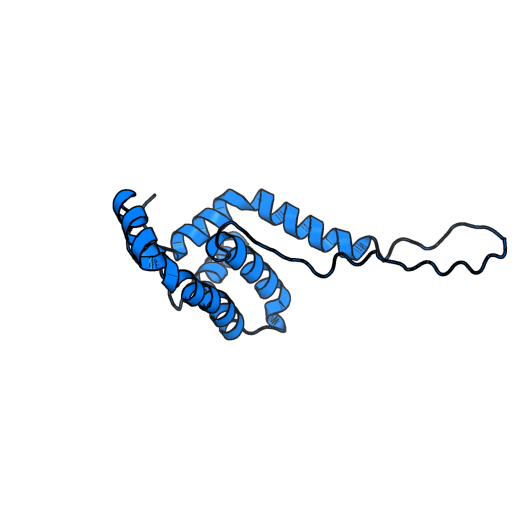 0.624 -21.197 1.00 73.12 111 LYS A C 1
ATOM 842 O O . LYS A 1 111 ? 11.813 0.798 -21.189 1.00 73.12 111 LYS A O 1
ATOM 847 N N . GLU A 1 112 ? 9.764 1.313 -20.423 1.00 71.56 112 GLU A N 1
ATOM 848 C CA . GLU A 1 112 ? 10.195 2.382 -19.506 1.00 71.56 112 GLU A CA 1
ATOM 849 C C . GLU A 1 112 ? 11.077 1.871 -18.357 1.00 71.56 112 GLU A C 1
ATOM 851 O O . GLU A 1 112 ? 12.145 2.417 -18.103 1.00 71.56 112 GLU A O 1
ATOM 856 N N . VAL A 1 113 ? 10.688 0.774 -17.705 1.00 68.00 113 VAL A N 1
ATOM 857 C CA . VAL A 1 113 ? 11.446 0.115 -16.628 1.00 68.00 113 VAL A CA 1
ATOM 858 C C . VAL A 1 113 ? 12.835 -0.294 -17.129 1.00 68.00 113 VAL A C 1
ATOM 860 O O . VAL A 1 113 ? 13.832 -0.027 -16.458 1.00 68.00 113 VAL A O 1
ATOM 863 N N . ARG A 1 114 ? 12.932 -0.843 -18.350 1.00 72.00 114 ARG A N 1
ATOM 864 C CA . ARG A 1 114 ? 14.223 -1.147 -18.992 1.00 72.00 114 ARG A CA 1
ATOM 865 C C . ARG A 1 114 ? 15.031 0.108 -19.324 1.00 72.00 114 ARG A C 1
ATOM 867 O O . ARG A 1 114 ? 16.242 0.101 -19.125 1.00 72.00 114 ARG A O 1
ATOM 874 N N . LEU A 1 115 ? 14.386 1.179 -19.793 1.00 75.38 115 LEU A N 1
ATOM 875 C CA . LEU A 1 115 ? 15.025 2.484 -20.029 1.00 75.38 115 LEU A CA 1
ATOM 876 C C . LEU A 1 115 ? 15.608 3.083 -18.740 1.00 75.38 115 LEU A C 1
ATOM 878 O O . LEU A 1 115 ? 16.666 3.704 -18.779 1.00 75.38 115 LEU A O 1
ATOM 882 N N . LEU A 1 116 ? 14.954 2.851 -17.602 1.00 74.38 116 LEU A N 1
ATOM 883 C CA . LEU A 1 116 ? 15.414 3.262 -16.275 1.00 74.38 116 LEU A CA 1
ATOM 884 C C . LEU A 1 116 ? 16.462 2.308 -15.669 1.00 74.38 116 LEU A C 1
ATOM 886 O O . LEU A 1 116 ? 16.938 2.552 -14.561 1.00 74.38 116 LEU A O 1
ATOM 890 N N . GLY A 1 117 ? 16.839 1.234 -16.375 1.00 71.62 117 GLY A N 1
ATOM 891 C CA . GLY A 1 117 ? 17.815 0.246 -15.905 1.00 71.62 117 GLY A CA 1
ATOM 892 C C . GLY A 1 117 ? 17.305 -0.641 -14.765 1.00 71.62 117 GLY A C 1
ATOM 893 O O . GLY A 1 117 ? 18.103 -1.206 -14.018 1.00 71.62 117 GLY A O 1
ATOM 894 N N . LEU A 1 118 ? 15.985 -0.748 -14.608 1.00 70.19 118 LEU A N 1
ATOM 895 C CA . LEU A 1 118 ? 15.338 -1.538 -13.566 1.00 70.19 118 LEU A CA 1
ATOM 896 C C . LEU A 1 118 ? 15.029 -2.960 -14.064 1.00 70.19 118 LEU A C 1
ATOM 898 O O . LEU A 1 118 ? 14.811 -3.200 -15.252 1.00 70.19 118 LEU A O 1
ATOM 902 N N . SER A 1 119 ? 15.031 -3.917 -13.134 1.00 70.12 119 SER A N 1
ATOM 903 C CA . SER A 1 119 ? 14.740 -5.334 -13.400 1.00 70.12 119 SER A CA 1
ATOM 904 C C . SER A 1 119 ? 13.233 -5.596 -13.545 1.00 70.12 119 SER A C 1
ATOM 906 O O . SER A 1 119 ? 12.406 -4.850 -13.026 1.00 70.12 119 SER A O 1
ATOM 908 N N . GLU A 1 120 ? 12.857 -6.710 -14.177 1.00 68.00 120 GLU A N 1
ATOM 909 C CA . GLU A 1 120 ? 11.459 -7.172 -14.232 1.00 68.00 120 GLU A CA 1
ATOM 910 C C . GLU A 1 120 ? 10.894 -7.535 -12.845 1.00 68.00 120 GLU A C 1
ATOM 912 O O . GLU A 1 120 ? 9.685 -7.602 -12.658 1.00 68.00 120 GLU A O 1
ATOM 917 N N . GLU A 1 121 ? 11.745 -7.720 -11.833 1.00 70.81 121 GLU A N 1
ATOM 918 C CA . GLU A 1 121 ? 11.320 -7.954 -10.442 1.00 70.81 121 GLU A CA 1
ATOM 919 C C . GLU A 1 121 ? 10.544 -6.782 -9.819 1.00 70.81 121 GLU A C 1
ATOM 921 O O . GLU A 1 121 ? 9.934 -6.934 -8.762 1.00 70.81 121 GLU A O 1
ATOM 926 N N . TYR A 1 122 ? 10.551 -5.611 -10.459 1.00 67.44 122 TYR A N 1
ATOM 927 C CA . TYR A 1 122 ? 9.756 -4.456 -10.039 1.00 67.44 122 TYR A CA 1
ATOM 928 C C . TYR A 1 122 ? 8.296 -4.539 -10.492 1.00 67.44 122 TYR A C 1
ATOM 930 O O . TYR A 1 122 ? 7.436 -3.871 -9.924 1.00 67.44 122 TYR A O 1
ATOM 938 N N . THR A 1 123 ? 7.989 -5.349 -11.508 1.00 66.94 123 THR A N 1
ATOM 939 C CA . THR A 1 123 ? 6.631 -5.427 -12.060 1.00 66.94 123 THR A CA 1
ATOM 940 C C . THR A 1 123 ? 5.789 -6.527 -11.428 1.00 66.94 123 THR A C 1
ATOM 942 O O . THR A 1 123 ? 4.575 -6.514 -11.611 1.00 66.94 123 THR A O 1
ATOM 945 N N . LYS A 1 124 ? 6.401 -7.418 -10.637 1.00 71.25 124 LYS A N 1
ATOM 946 C CA . LYS A 1 124 ? 5.751 -8.583 -10.023 1.00 71.25 124 LYS A CA 1
ATOM 947 C C . LYS A 1 124 ? 5.766 -8.525 -8.500 1.00 71.25 124 LYS A C 1
ATOM 949 O O . LYS A 1 124 ? 6.737 -8.075 -7.896 1.00 71.25 124 LYS A O 1
ATOM 954 N N . CYS A 1 125 ? 4.723 -9.070 -7.892 1.00 74.12 125 CYS A N 1
ATOM 955 C CA . CYS A 1 125 ? 4.568 -9.200 -6.461 1.00 74.12 125 CYS A CA 1
ATOM 956 C C . CYS A 1 125 ? 5.016 -10.609 -6.065 1.00 74.12 125 CYS A C 1
ATOM 958 O O . CYS A 1 125 ? 4.373 -11.602 -6.424 1.00 74.12 125 CYS A O 1
ATOM 960 N N . PRO A 1 126 ? 6.154 -10.747 -5.366 1.00 78.81 126 PRO A N 1
ATOM 961 C CA . PRO A 1 126 ? 6.592 -12.052 -4.908 1.00 78.81 126 PRO A CA 1
ATOM 962 C C . PRO A 1 126 ? 5.630 -12.594 -3.846 1.00 78.81 126 PRO A C 1
ATOM 964 O O . PRO A 1 126 ? 5.091 -11.852 -3.031 1.00 78.81 126 PRO A O 1
ATOM 967 N N . ARG A 1 127 ? 5.460 -13.921 -3.801 1.00 76.69 127 ARG A N 1
ATOM 968 C CA . ARG A 1 127 ? 4.530 -14.590 -2.865 1.00 76.69 127 ARG A CA 1
ATOM 969 C C . ARG A 1 127 ? 4.786 -14.253 -1.394 1.00 76.69 127 ARG A C 1
ATOM 971 O O . ARG A 1 127 ? 3.844 -14.203 -0.615 1.00 76.69 127 ARG A O 1
ATOM 978 N N . HIS A 1 128 ? 6.044 -13.996 -1.048 1.00 84.12 128 HIS A N 1
ATOM 979 C CA . HIS A 1 128 ? 6.484 -13.646 0.301 1.00 84.12 128 HIS A CA 1
ATOM 980 C C . HIS A 1 128 ? 6.462 -12.137 0.574 1.00 84.12 128 HIS A C 1
ATOM 982 O O . HIS A 1 128 ? 7.004 -11.706 1.584 1.00 84.12 128 HIS A O 1
ATOM 988 N N . PHE A 1 129 ? 5.896 -11.311 -0.315 1.00 85.94 129 PHE A N 1
ATOM 989 C CA . PHE A 1 129 ? 5.908 -9.854 -0.163 1.00 85.94 129 PHE A CA 1
ATOM 990 C C . PHE A 1 129 ? 5.287 -9.416 1.167 1.00 85.94 129 PHE A C 1
ATOM 992 O O . PHE A 1 129 ? 5.959 -8.764 1.958 1.00 85.94 129 PHE A O 1
ATOM 999 N N . VAL A 1 130 ? 4.047 -9.831 1.443 1.00 85.75 130 VAL A N 1
ATOM 1000 C CA . VAL A 1 130 ? 3.331 -9.467 2.678 1.00 85.75 130 VAL A CA 1
ATOM 1001 C C . VAL A 1 130 ? 4.078 -9.949 3.922 1.00 85.75 130 VAL A C 1
ATOM 1003 O O . VAL A 1 130 ? 4.335 -9.152 4.822 1.00 85.75 130 VAL A O 1
ATOM 1006 N N . GLU A 1 131 ? 4.498 -11.214 3.929 1.00 89.56 131 GLU A N 1
ATOM 1007 C CA . GLU A 1 131 ? 5.273 -11.823 5.016 1.00 89.56 131 GLU A CA 1
ATOM 1008 C C . GLU A 1 131 ? 6.557 -11.027 5.304 1.00 89.56 131 GLU A C 1
ATOM 1010 O O . GLU A 1 131 ? 6.867 -10.707 6.452 1.00 89.56 131 GLU A O 1
ATOM 1015 N N . THR A 1 132 ? 7.277 -10.651 4.244 1.00 90.00 132 THR A N 1
ATOM 1016 C CA . THR A 1 132 ? 8.540 -9.911 4.336 1.00 90.00 132 THR A CA 1
ATOM 1017 C C . THR A 1 132 ? 8.323 -8.477 4.822 1.00 90.00 132 THR A C 1
ATOM 1019 O O . THR A 1 132 ? 9.097 -7.984 5.640 1.00 90.00 132 THR A O 1
ATOM 1022 N N . ILE A 1 133 ? 7.262 -7.808 4.358 1.00 91.00 133 ILE A N 1
ATOM 1023 C CA . ILE A 1 133 ? 6.889 -6.465 4.816 1.00 91.00 133 ILE A CA 1
ATOM 1024 C C . ILE A 1 133 ? 6.494 -6.484 6.295 1.00 91.00 133 ILE A C 1
ATOM 1026 O O . ILE A 1 133 ? 6.963 -5.637 7.055 1.00 91.00 133 ILE A O 1
ATOM 1030 N N . ARG A 1 134 ? 5.693 -7.465 6.732 1.00 89.56 134 ARG A N 1
ATOM 1031 C CA . ARG A 1 134 ? 5.350 -7.623 8.151 1.00 89.56 134 ARG A CA 1
ATOM 1032 C C . ARG A 1 134 ? 6.602 -7.841 8.998 1.00 89.56 134 ARG A C 1
ATOM 1034 O O . ARG A 1 134 ? 6.784 -7.136 9.984 1.00 89.56 134 ARG A O 1
ATOM 1041 N N . GLY A 1 135 ? 7.477 -8.766 8.597 1.00 91.31 135 GLY A N 1
ATOM 1042 C CA . GLY A 1 135 ? 8.719 -9.042 9.327 1.00 91.31 135 GLY A CA 1
ATOM 1043 C C . GLY A 1 135 ? 9.608 -7.802 9.474 1.00 91.31 135 GLY A C 1
ATOM 1044 O O . GLY A 1 135 ? 10.147 -7.553 10.550 1.00 91.31 135 GLY A O 1
ATOM 1045 N N . HIS A 1 136 ? 9.696 -6.978 8.426 1.00 91.44 136 HIS A N 1
ATOM 1046 C CA . HIS A 1 136 ? 10.416 -5.701 8.463 1.00 91.44 136 HIS A CA 1
ATOM 1047 C C . HIS A 1 136 ? 9.812 -4.709 9.466 1.00 91.44 136 HIS A C 1
ATOM 1049 O O . HIS A 1 136 ? 10.538 -4.081 10.235 1.00 91.44 136 HIS A O 1
ATOM 1055 N N . LEU A 1 137 ? 8.481 -4.578 9.492 1.00 88.62 137 LEU A N 1
ATOM 1056 C CA . LEU A 1 137 ? 7.783 -3.715 10.452 1.00 88.62 137 LEU A CA 1
ATOM 1057 C C . LEU A 1 137 ? 7.995 -4.184 11.898 1.00 88.62 137 LEU A C 1
ATOM 1059 O O . LEU A 1 137 ? 8.249 -3.363 12.778 1.00 88.62 137 LEU A O 1
ATOM 1063 N N . GLU A 1 138 ? 7.935 -5.494 12.141 1.00 89.44 138 GLU A N 1
ATOM 1064 C CA . GLU A 1 138 ? 8.175 -6.080 13.462 1.00 89.44 138 GLU A CA 1
ATOM 1065 C C . GLU A 1 138 ? 9.605 -5.823 13.952 1.00 89.44 138 GLU A C 1
ATOM 1067 O O . GLU A 1 138 ? 9.793 -5.444 15.109 1.00 89.44 138 GLU A O 1
ATOM 1072 N N . GLU A 1 139 ? 10.609 -5.970 13.083 1.00 90.94 139 GLU A N 1
ATOM 1073 C CA . GLU A 1 139 ? 12.009 -5.670 13.407 1.00 90.94 139 GLU A CA 1
ATOM 1074 C C . GLU A 1 139 ? 12.213 -4.193 13.775 1.00 90.94 139 GLU A C 1
ATOM 1076 O O . GLU A 1 139 ? 12.899 -3.895 14.750 1.00 90.94 139 GLU A O 1
ATOM 1081 N N . ARG A 1 140 ? 11.570 -3.273 13.045 1.00 82.88 140 ARG A N 1
ATOM 1082 C CA . ARG A 1 140 ? 11.623 -1.817 13.283 1.00 82.88 140 ARG A CA 1
ATOM 1083 C C . ARG A 1 140 ? 10.856 -1.363 14.530 1.00 82.88 140 ARG A C 1
ATOM 1085 O O . ARG A 1 140 ? 11.090 -0.254 15.004 1.00 82.88 140 ARG A O 1
ATOM 1092 N N . SER A 1 141 ? 9.911 -2.171 15.012 1.00 72.88 141 SER A N 1
ATOM 1093 C CA . SER A 1 141 ? 9.065 -1.861 16.176 1.00 72.88 141 SER A CA 1
ATOM 1094 C C . SER A 1 141 ? 9.695 -2.219 17.530 1.00 72.88 141 SER A C 1
ATOM 1096 O O . SER A 1 141 ? 9.127 -1.882 18.571 1.00 72.88 141 SER A O 1
ATOM 1098 N N . ARG A 1 142 ? 10.844 -2.907 17.519 1.00 59.22 142 ARG A N 1
ATOM 1099 C CA . ARG A 1 142 ? 11.637 -3.269 18.705 1.00 59.22 142 ARG A CA 1
ATOM 1100 C C . ARG A 1 142 ? 12.672 -2.202 19.038 1.00 59.22 142 ARG A C 1
ATOM 1102 O O . ARG A 1 142 ? 12.917 -2.024 20.252 1.00 59.22 142 ARG A O 1
#

Secondary structure (DSSP, 8-state):
----HHHHHHHHHHHHSHHHHHHHHHHHHHHHHHTT---------------------PSP----SSSSHHHHHHHHHHHHHTTTTS-HHHHHHHHHHHHHTTTTTHHHHHHHHHHTT--GGGTS--TTHHHHHHHHHHHHT-

pLDDT: mean 76.24, std 15.49, range [40.19, 95.31]